Protein AF-A0A2E9H4L5-F1 (afdb_monomer_lite)

Sequence (128 aa):
MVQSLGRVGRQLAFKTVLYQLVVVALLTIMVALSTQWNNAWPVIAGGLAAIIPNALFGLIAFMHAGARANQKVVKSFFVGEGVKLMLTAVLISLLFLLTDFNPLWLMSGFVFAVISQWVAPILFLKST

Secondary structure (DSSP, 8-state):
--HHHHHHHHHHHHHHHHHHHHHHHHHHHHHHHHS-GGGHHHHHHHHHHHHHHHHHHHHHHHTTTTSS-HHHHHHHHHHHHHHHHHHHHHHHHHHHHH----HHHHHHHHHHHHHHHHHHHHHHHTT-

Foldseek 3Di:
DLVVQLVVLLVLLVLLLVQLVVQLVVVLVVCVVVHPNLLSVLLNLLSCLLSVLSSQLSVQLSPCSRDPDPVVNVVSNVVSVVSSVVSSVVSVVCCVVVDPHDPVSNVVSNVSSVVSSVVSCVVPVVVD

Radius of gyration: 16.31 Å; chains: 1; bounding box: 39×25×43 Å

pLDDT: mean 81.65, std 12.9, range [44.12, 94.25]

Structure (mmCIF, N/CA/C/O backbone):
data_AF-A0A2E9H4L5-F1
#
_entry.id   AF-A0A2E9H4L5-F1
#
loop_
_atom_site.group_PDB
_atom_site.id
_atom_site.type_symbol
_atom_site.label_atom_id
_atom_site.label_alt_id
_atom_site.label_comp_id
_atom_site.label_asym_id
_atom_site.label_entity_id
_atom_site.label_seq_id
_atom_site.pdbx_PDB_ins_code
_atom_site.Cartn_x
_atom_site.Cartn_y
_atom_site.Cartn_z
_atom_site.occupancy
_atom_site.B_iso_or_equiv
_atom_site.auth_seq_id
_atom_site.auth_comp_id
_atom_site.auth_asym_id
_atom_site.auth_atom_id
_atom_site.pdbx_PDB_model_num
ATOM 1 N N . MET A 1 1 ? -16.548 13.685 24.171 1.00 44.12 1 MET A N 1
ATOM 2 C CA . MET A 1 1 ? -15.287 12.920 24.007 1.00 44.12 1 MET A CA 1
ATOM 3 C C . MET A 1 1 ? -15.364 11.709 23.060 1.00 44.12 1 MET A C 1
ATOM 5 O O . MET A 1 1 ? -14.355 11.050 22.893 1.00 44.12 1 MET A O 1
ATOM 9 N N . VAL A 1 2 ? -16.489 11.416 22.386 1.00 47.69 2 VAL A N 1
ATOM 10 C CA . VAL A 1 2 ? -16.613 10.207 21.528 1.00 47.69 2 VAL A CA 1
ATOM 11 C C . VAL A 1 2 ? -16.361 10.485 20.031 1.00 47.69 2 VAL A C 1
ATOM 13 O O . VAL A 1 2 ? -15.966 9.595 19.288 1.00 47.69 2 VAL A O 1
ATOM 16 N N . GLN A 1 3 ? -16.497 11.740 19.582 1.00 47.56 3 GLN A N 1
ATOM 17 C CA . GLN A 1 3 ? -16.177 12.140 18.201 1.00 47.56 3 GLN A CA 1
ATOM 18 C C . GLN A 1 3 ? -14.667 12.180 17.890 1.00 47.56 3 GLN A C 1
ATOM 20 O O . GLN A 1 3 ? -14.289 12.173 16.720 1.00 47.56 3 GLN A O 1
ATOM 25 N N . SER A 1 4 ? -13.794 12.217 18.904 1.00 52.03 4 SER A N 1
ATOM 26 C CA . SER A 1 4 ? -12.342 12.334 18.709 1.00 52.03 4 SER A CA 1
ATOM 27 C C . SER A 1 4 ? -11.704 11.035 18.208 1.00 52.03 4 SER A C 1
ATOM 29 O O . SER A 1 4 ?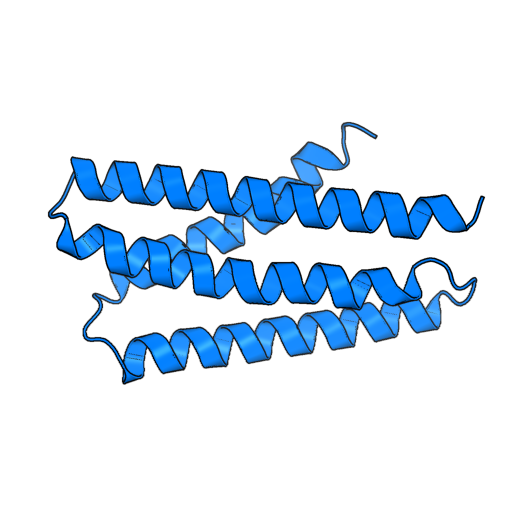 -10.855 11.087 17.324 1.00 52.03 4 SER A O 1
ATOM 31 N N . LEU A 1 5 ? -12.154 9.870 18.686 1.00 57.97 5 LEU A N 1
ATOM 32 C CA . LEU A 1 5 ? -11.534 8.571 18.381 1.00 57.97 5 LEU A CA 1
ATOM 33 C C . LEU A 1 5 ? -11.635 8.193 16.895 1.00 57.97 5 LEU A C 1
ATOM 35 O O . LEU A 1 5 ? -10.636 7.837 16.273 1.00 57.97 5 LEU A O 1
ATOM 39 N N . GLY A 1 6 ? -12.811 8.364 16.282 1.00 63.28 6 GLY A N 1
ATOM 40 C CA . GLY A 1 6 ? -12.990 8.115 14.846 1.00 63.28 6 GLY A CA 1
ATOM 41 C C . GLY A 1 6 ? -12.278 9.128 13.939 1.00 63.28 6 GLY A C 1
ATOM 42 O O . GLY A 1 6 ? -12.070 8.854 12.756 1.00 63.28 6 GLY A O 1
ATOM 43 N N . ARG A 1 7 ? -11.912 10.306 14.462 1.00 65.62 7 ARG A N 1
ATOM 44 C CA . ARG A 1 7 ? -11.168 11.343 13.726 1.00 65.62 7 ARG A CA 1
ATOM 45 C C . ARG A 1 7 ? -9.661 11.082 13.792 1.00 65.62 7 ARG A C 1
ATOM 47 O O . ARG A 1 7 ? -9.003 11.135 12.758 1.00 65.62 7 ARG A O 1
ATOM 54 N N . VAL A 1 8 ? -9.153 10.707 14.969 1.00 68.81 8 VAL A N 1
ATOM 55 C CA . VAL A 1 8 ? -7.755 10.297 15.187 1.00 68.81 8 VAL A CA 1
ATOM 56 C C . VAL A 1 8 ? -7.431 9.022 14.405 1.00 68.81 8 VAL A C 1
ATOM 58 O O . VAL A 1 8 ? -6.440 8.989 13.683 1.00 68.81 8 VAL A O 1
ATOM 61 N N . GLY A 1 9 ? -8.308 8.013 14.443 1.00 71.00 9 GLY A N 1
ATOM 62 C CA . GLY A 1 9 ? -8.133 6.780 13.668 1.00 71.00 9 GLY A CA 1
ATOM 63 C C . GLY A 1 9 ? -8.069 7.015 12.155 1.00 71.00 9 GLY A C 1
ATOM 64 O O . GLY A 1 9 ? -7.165 6.524 11.482 1.00 71.00 9 GLY A O 1
ATOM 65 N N . ARG A 1 10 ? -8.958 7.863 11.617 1.00 72.75 10 ARG A N 1
ATOM 66 C CA . ARG A 1 10 ? -8.921 8.261 10.197 1.00 72.75 10 ARG A CA 1
ATOM 67 C C . ARG A 1 10 ? -7.652 9.027 9.826 1.00 72.75 10 ARG A C 1
ATOM 69 O O . ARG A 1 10 ? -7.097 8.787 8.758 1.00 72.75 10 ARG A O 1
ATOM 76 N N . GLN A 1 11 ? -7.175 9.918 10.695 1.00 77.19 11 GLN A N 1
ATOM 77 C CA . GLN A 1 11 ? -5.910 10.620 10.473 1.00 77.19 11 GLN A CA 1
ATOM 78 C C . GLN A 1 11 ? -4.712 9.664 10.483 1.00 77.19 11 GLN A C 1
ATOM 80 O O . GLN A 1 11 ? -3.828 9.805 9.643 1.00 77.19 11 GLN A O 1
ATOM 85 N N . LEU A 1 12 ? -4.689 8.673 11.377 1.00 78.25 12 LEU A N 1
ATOM 86 C CA . LEU A 1 12 ? -3.643 7.646 11.413 1.00 78.25 12 LEU A CA 1
ATOM 87 C C . LEU A 1 12 ? -3.663 6.761 10.160 1.00 78.25 12 LEU A C 1
ATOM 89 O O . LEU A 1 12 ? -2.608 6.514 9.573 1.00 78.25 12 LEU A O 1
ATOM 93 N N . ALA A 1 13 ? -4.848 6.342 9.703 1.00 80.75 13 ALA A N 1
ATOM 94 C CA . ALA A 1 13 ? -4.997 5.604 8.449 1.00 80.75 13 ALA A CA 1
ATOM 95 C C . ALA A 1 13 ? -4.475 6.415 7.256 1.00 80.75 13 ALA A C 1
ATOM 97 O O . ALA A 1 13 ? -3.693 5.909 6.455 1.00 80.75 13 ALA A O 1
ATOM 98 N N . PHE A 1 14 ? -4.841 7.698 7.177 1.00 81.81 14 PHE A N 1
ATOM 99 C CA . PHE A 1 14 ? -4.382 8.585 6.111 1.00 81.81 14 PHE A CA 1
ATOM 100 C C . PHE A 1 14 ? -2.864 8.805 6.146 1.00 81.81 14 PHE A C 1
ATOM 102 O O . PHE A 1 14 ? -2.210 8.699 5.113 1.00 81.81 14 PHE A O 1
ATOM 109 N N . LYS A 1 15 ? -2.279 9.040 7.330 1.00 83.56 15 LYS A N 1
ATOM 110 C CA . LYS A 1 15 ? -0.819 9.146 7.502 1.00 83.56 15 LYS A CA 1
ATOM 111 C C . LYS A 1 15 ? -0.099 7.871 7.066 1.00 83.56 15 LYS A C 1
ATOM 113 O O . LYS A 1 15 ? 0.944 7.953 6.429 1.00 83.56 15 LYS A O 1
ATOM 118 N N . THR A 1 16 ? -0.671 6.709 7.377 1.00 85.75 16 THR A N 1
ATOM 119 C CA . THR A 1 16 ? -0.123 5.409 6.970 1.00 85.75 16 THR A CA 1
ATOM 120 C C . THR A 1 16 ? -0.140 5.257 5.451 1.00 85.75 16 THR A C 1
ATOM 122 O O . THR A 1 16 ? 0.889 4.944 4.864 1.00 85.75 16 THR A O 1
ATOM 125 N N . VAL A 1 17 ? -1.271 5.550 4.802 1.00 87.31 17 VAL A N 1
ATOM 126 C CA . VAL A 1 17 ? -1.401 5.511 3.334 1.00 87.31 17 VAL A CA 1
ATOM 127 C C . VAL A 1 17 ? -0.440 6.494 2.660 1.00 87.31 17 VAL A C 1
ATOM 129 O O . VAL A 1 17 ? 0.227 6.138 1.692 1.00 87.31 17 VAL A O 1
ATOM 132 N N . LEU A 1 18 ? -0.316 7.712 3.193 1.00 87.50 18 LEU A N 1
ATOM 133 C CA . LEU A 1 18 ? 0.619 8.709 2.676 1.00 87.50 18 LEU A CA 1
ATOM 134 C C . LEU A 1 18 ? 2.074 8.236 2.802 1.00 87.50 18 LEU A C 1
ATOM 136 O O . LEU A 1 18 ? 2.855 8.397 1.869 1.00 87.50 18 LEU A O 1
ATOM 140 N N . TYR A 1 19 ? 2.429 7.611 3.925 1.00 87.75 19 TYR A N 1
ATOM 141 C CA . TYR A 1 19 ? 3.758 7.039 4.122 1.00 87.75 19 TYR A CA 1
ATOM 142 C C . TYR A 1 19 ? 4.044 5.899 3.134 1.00 87.75 19 TYR A C 1
ATOM 144 O O . TYR A 1 19 ? 5.110 5.880 2.523 1.00 87.75 19 TYR A O 1
ATOM 152 N N . GLN A 1 20 ? 3.077 5.005 2.903 1.00 88.69 20 GLN A N 1
ATOM 153 C CA . GLN A 1 20 ? 3.199 3.954 1.887 1.00 88.69 20 GLN A CA 1
ATOM 154 C C . GLN A 1 20 ? 3.417 4.541 0.487 1.00 88.69 20 GLN A C 1
ATOM 156 O O . GLN A 1 20 ? 4.294 4.074 -0.235 1.00 88.69 20 GLN A O 1
ATOM 161 N N . LEU A 1 21 ? 2.668 5.588 0.118 1.00 89.56 21 LEU A N 1
ATOM 162 C CA . LEU A 1 21 ? 2.836 6.277 -1.165 1.00 89.56 21 LEU A CA 1
ATOM 163 C C . LEU A 1 21 ? 4.246 6.849 -1.325 1.00 89.56 21 LEU A C 1
ATOM 165 O O . LEU A 1 21 ? 4.852 6.675 -2.379 1.00 89.56 21 LEU A O 1
ATOM 169 N N . VAL A 1 22 ? 4.791 7.484 -0.283 1.00 91.31 22 VAL A N 1
ATOM 170 C CA . VAL A 1 22 ? 6.160 8.020 -0.307 1.00 91.31 22 VAL A CA 1
ATOM 171 C C . VAL A 1 22 ? 7.184 6.898 -0.469 1.00 91.31 22 VAL A C 1
ATOM 173 O O . VAL A 1 22 ? 8.073 7.008 -1.309 1.00 91.31 22 VAL A O 1
ATOM 176 N N . VAL A 1 23 ? 7.052 5.799 0.279 1.00 90.62 23 VAL A N 1
ATOM 177 C CA . VAL A 1 23 ? 7.974 4.655 0.178 1.00 90.62 23 VAL A CA 1
ATOM 178 C C . VAL A 1 23 ? 7.932 4.034 -1.219 1.00 90.62 23 VAL A C 1
ATOM 180 O O . VAL A 1 23 ? 8.985 3.807 -1.811 1.00 90.62 23 VAL A O 1
ATOM 183 N N . VAL A 1 24 ? 6.741 3.810 -1.779 1.00 91.62 24 VAL A N 1
ATOM 184 C CA . VAL A 1 24 ? 6.588 3.262 -3.137 1.00 91.62 24 VAL A CA 1
ATOM 185 C C . VAL A 1 24 ? 7.140 4.227 -4.185 1.00 91.62 24 VAL A C 1
ATOM 187 O O . VAL A 1 24 ? 7.822 3.784 -5.108 1.00 91.62 24 VAL A O 1
ATOM 190 N N . ALA A 1 25 ? 6.912 5.536 -4.044 1.00 90.94 25 ALA A N 1
ATOM 191 C CA . ALA A 1 25 ? 7.459 6.537 -4.957 1.00 90.94 25 ALA A CA 1
ATOM 192 C C . ALA A 1 25 ? 8.995 6.557 -4.928 1.00 90.94 25 ALA A C 1
ATOM 194 O O . ALA A 1 25 ? 9.627 6.536 -5.982 1.00 90.94 25 ALA A O 1
ATOM 195 N N . LEU A 1 26 ? 9.602 6.523 -3.737 1.00 91.81 26 LEU A N 1
ATOM 196 C CA . LEU A 1 26 ? 11.057 6.448 -3.584 1.00 91.81 26 LEU A CA 1
ATOM 197 C C . LEU A 1 26 ? 11.625 5.158 -4.185 1.00 91.81 26 LEU A C 1
ATOM 199 O O . LEU A 1 26 ? 12.616 5.217 -4.914 1.00 91.81 26 LEU A O 1
ATOM 203 N N . LEU A 1 27 ? 10.976 4.012 -3.943 1.00 90.94 27 LEU A N 1
ATOM 204 C CA . LEU A 1 27 ? 11.378 2.736 -4.539 1.00 90.94 27 LEU A CA 1
ATOM 205 C C . LEU A 1 27 ? 11.305 2.797 -6.068 1.00 90.94 27 LEU A C 1
ATOM 207 O O . LEU A 1 27 ? 12.232 2.382 -6.754 1.00 90.94 27 LEU A O 1
ATOM 211 N N . THR A 1 28 ? 10.221 3.362 -6.598 1.00 90.00 28 THR A N 1
ATOM 212 C CA . THR A 1 28 ? 10.002 3.528 -8.038 1.00 90.00 28 THR A CA 1
ATOM 213 C C . THR A 1 28 ? 11.099 4.382 -8.663 1.00 90.00 28 THR A C 1
ATOM 215 O O . THR A 1 28 ? 11.672 3.985 -9.672 1.00 90.00 28 THR A O 1
ATOM 218 N N . ILE A 1 29 ? 11.433 5.524 -8.051 1.00 90.88 29 ILE A N 1
ATOM 219 C CA . ILE A 1 29 ? 12.512 6.404 -8.520 1.00 90.88 29 ILE A CA 1
ATOM 220 C C . ILE A 1 29 ? 13.850 5.660 -8.483 1.00 90.88 29 ILE A C 1
ATOM 222 O O . ILE A 1 29 ? 14.591 5.682 -9.460 1.00 90.88 29 ILE A O 1
ATOM 226 N N . MET A 1 30 ? 14.147 4.948 -7.395 1.00 89.56 30 MET A N 1
ATOM 227 C CA . MET A 1 30 ? 15.389 4.186 -7.264 1.00 89.56 30 MET A CA 1
ATOM 228 C C . MET A 1 30 ? 15.513 3.101 -8.344 1.00 89.56 30 MET A C 1
ATOM 230 O O . MET A 1 30 ? 16.576 2.948 -8.946 1.00 89.56 30 MET A O 1
ATOM 234 N N . VAL A 1 31 ? 14.428 2.383 -8.640 1.00 88.69 31 VAL A N 1
ATOM 235 C CA . VAL A 1 31 ? 14.387 1.361 -9.698 1.00 88.69 31 VAL A CA 1
ATOM 236 C C . VAL A 1 31 ? 14.478 1.994 -11.088 1.00 88.69 31 VAL A C 1
ATOM 238 O O . VAL A 1 31 ? 15.191 1.469 -11.940 1.00 88.69 31 VAL A O 1
ATOM 241 N N . ALA A 1 32 ? 13.828 3.137 -11.311 1.00 88.62 32 ALA A N 1
ATOM 242 C CA . ALA A 1 32 ? 13.892 3.867 -12.577 1.00 88.62 32 ALA A CA 1
ATOM 243 C C . ALA A 1 32 ? 15.295 4.427 -12.872 1.00 88.62 32 ALA A C 1
ATOM 245 O O . ALA A 1 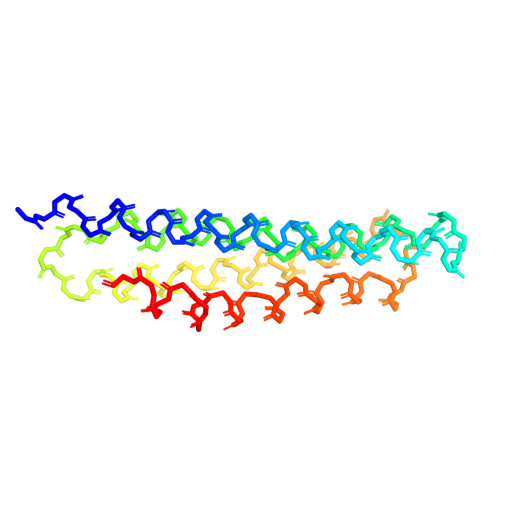32 ? 15.677 4.521 -14.033 1.00 88.62 32 ALA A O 1
ATOM 246 N N . LEU A 1 33 ? 16.058 4.795 -11.834 1.00 88.12 33 LEU A N 1
ATOM 247 C CA . LEU A 1 33 ? 17.431 5.300 -11.966 1.00 88.12 33 LEU A CA 1
ATOM 248 C C . LEU A 1 33 ? 18.480 4.184 -12.077 1.00 88.12 33 LEU A C 1
ATOM 250 O O . LEU A 1 33 ? 19.514 4.386 -12.705 1.00 88.12 33 LEU A O 1
ATOM 254 N N . SER A 1 34 ? 18.247 3.030 -11.446 1.00 83.75 34 SER A N 1
ATOM 255 C CA . SER A 1 34 ? 19.198 1.905 -11.437 1.00 83.75 34 SER A CA 1
ATOM 256 C C . SER A 1 34 ? 18.968 0.891 -12.557 1.00 83.75 34 SER A C 1
ATOM 258 O O . SER A 1 34 ? 19.872 0.125 -12.888 1.00 83.75 34 SER A O 1
ATOM 260 N N . THR A 1 35 ? 17.770 0.865 -13.142 1.00 82.31 35 THR A N 1
ATOM 261 C CA . THR A 1 35 ? 17.376 -0.099 -14.174 1.00 82.31 35 THR A CA 1
ATOM 262 C C . THR A 1 35 ? 16.640 0.589 -15.327 1.00 82.31 35 THR A C 1
ATOM 26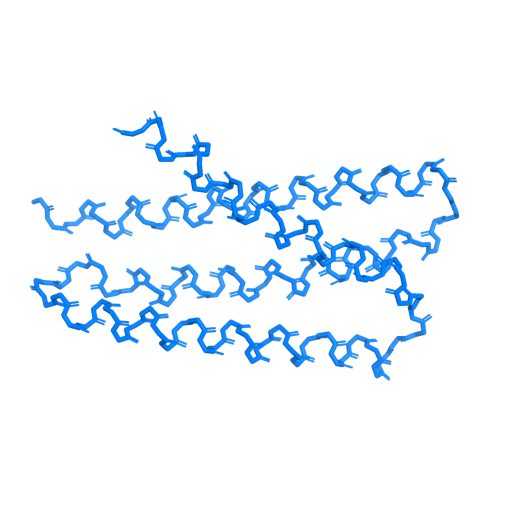4 O O . THR A 1 35 ? 16.600 1.811 -15.418 1.00 82.31 35 THR A O 1
ATOM 267 N N . GLN A 1 36 ? 16.062 -0.187 -16.248 1.00 80.31 36 GLN A N 1
ATOM 268 C CA . GLN A 1 36 ? 15.250 0.365 -17.328 1.00 80.31 36 GLN A CA 1
ATOM 269 C C . GLN A 1 36 ? 13.891 0.862 -16.822 1.00 80.31 36 GLN A C 1
ATOM 271 O O . GLN A 1 36 ? 13.265 0.235 -15.967 1.00 80.31 36 GLN A O 1
ATOM 276 N N . TRP A 1 37 ? 13.383 1.930 -17.441 1.00 77.06 37 TRP A N 1
ATOM 277 C CA . TRP A 1 37 ? 12.072 2.524 -17.144 1.00 77.06 37 TRP A CA 1
ATOM 278 C C . TRP A 1 37 ? 10.906 1.522 -17.147 1.00 77.06 37 TRP A C 1
ATOM 280 O O . TRP A 1 37 ? 9.959 1.681 -16.378 1.00 77.06 37 TRP A O 1
ATOM 290 N N . ASN A 1 38 ? 10.991 0.451 -17.942 1.00 83.88 38 ASN A N 1
ATOM 291 C CA . ASN A 1 38 ? 9.976 -0.606 -17.967 1.00 83.88 38 ASN A CA 1
ATOM 292 C C . ASN A 1 38 ? 9.804 -1.337 -16.627 1.00 83.88 38 ASN A C 1
ATOM 294 O O . ASN A 1 38 ? 8.727 -1.862 -16.363 1.00 83.88 38 ASN A O 1
ATOM 298 N N . ASN A 1 39 ? 10.819 -1.344 -15.761 1.00 85.19 39 ASN A N 1
ATOM 299 C CA . ASN A 1 39 ? 10.751 -2.007 -14.457 1.00 85.19 39 ASN A CA 1
ATOM 300 C C . ASN A 1 39 ? 10.089 -1.141 -13.375 1.00 85.19 39 ASN A C 1
ATOM 302 O O . ASN A 1 39 ? 9.678 -1.667 -12.343 1.00 85.19 39 ASN A O 1
ATOM 306 N N . ALA A 1 40 ? 9.945 0.167 -13.605 1.00 88.38 40 ALA A N 1
ATOM 307 C CA . ALA A 1 40 ? 9.294 1.071 -12.661 1.00 88.38 40 ALA A CA 1
ATOM 308 C C . ALA A 1 40 ? 7.770 0.855 -12.612 1.00 88.38 40 ALA A C 1
ATOM 310 O O . ALA A 1 40 ? 7.166 0.929 -11.543 1.00 88.38 40 ALA A O 1
ATOM 311 N N 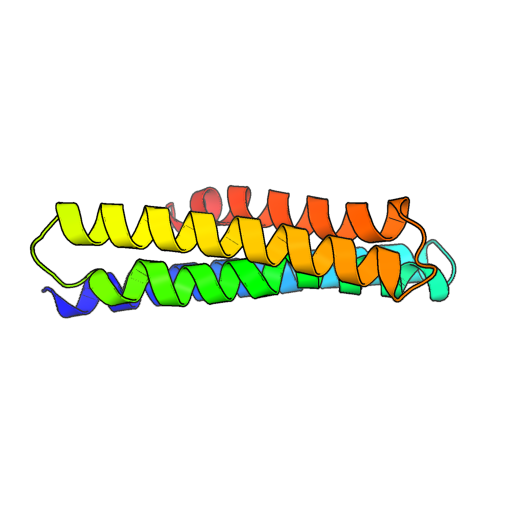. TRP A 1 41 ? 7.141 0.526 -13.745 1.00 91.00 41 TRP A N 1
ATOM 312 C CA . TRP A 1 41 ? 5.693 0.303 -13.823 1.00 91.00 41 TRP A CA 1
ATOM 313 C C . TRP A 1 41 ? 5.188 -0.865 -12.960 1.00 91.00 41 TRP A C 1
ATOM 315 O O . TRP A 1 41 ? 4.251 -0.650 -12.185 1.00 91.00 41 TRP A O 1
ATOM 325 N N . PRO A 1 42 ? 5.812 -2.061 -13.000 1.00 91.69 42 PRO A N 1
ATOM 326 C CA . PRO A 1 42 ? 5.481 -3.149 -12.086 1.00 91.69 42 PRO A CA 1
ATOM 327 C C . PRO A 1 42 ? 5.567 -2.745 -10.610 1.00 91.69 42 PRO A C 1
ATOM 329 O O . PRO A 1 42 ? 4.680 -3.091 -9.834 1.00 91.69 42 PRO A O 1
ATOM 332 N N . VAL A 1 43 ? 6.596 -1.977 -10.227 1.00 92.19 43 VAL A N 1
ATOM 333 C CA . VAL A 1 43 ? 6.793 -1.514 -8.843 1.00 92.19 43 VAL A CA 1
ATOM 334 C C . VAL A 1 43 ? 5.621 -0.653 -8.380 1.00 92.19 43 VAL A C 1
ATOM 336 O O . VAL A 1 43 ? 5.072 -0.883 -7.300 1.00 92.19 43 VAL A O 1
ATOM 339 N N . ILE A 1 44 ? 5.204 0.311 -9.205 1.00 93.00 44 ILE A N 1
ATOM 340 C CA . ILE A 1 44 ? 4.043 1.158 -8.908 1.00 93.00 44 ILE A CA 1
ATOM 341 C C . ILE A 1 44 ? 2.789 0.290 -8.773 1.00 93.00 44 ILE A C 1
ATOM 343 O O . ILE A 1 44 ? 2.047 0.431 -7.801 1.00 93.00 44 ILE A O 1
ATOM 347 N N . ALA A 1 45 ? 2.564 -0.627 -9.717 1.00 93.19 45 ALA A N 1
ATOM 348 C CA . ALA A 1 45 ? 1.390 -1.492 -9.727 1.00 93.19 45 ALA A CA 1
ATOM 349 C C . ALA A 1 45 ? 1.308 -2.373 -8.468 1.00 93.19 45 ALA A C 1
ATOM 351 O O . ALA A 1 45 ? 0.263 -2.432 -7.818 1.00 93.19 45 ALA A O 1
ATOM 352 N N . GLY A 1 46 ? 2.423 -2.989 -8.068 1.00 91.81 46 GLY A N 1
ATOM 353 C CA . GLY A 1 46 ? 2.511 -3.777 -6.841 1.00 91.81 46 GLY A CA 1
ATOM 354 C C . GLY A 1 46 ? 2.302 -2.942 -5.577 1.00 91.81 46 GLY A C 1
ATOM 355 O O . GLY A 1 46 ? 1.579 -3.358 -4.671 1.00 91.81 46 GLY A O 1
ATOM 356 N N . GLY A 1 47 ? 2.867 -1.733 -5.528 1.00 92.06 47 GLY A N 1
ATOM 357 C CA . GLY A 1 47 ? 2.642 -0.802 -4.423 1.00 92.06 47 GLY A CA 1
ATOM 358 C C . GLY A 1 47 ? 1.174 -0.382 -4.301 1.00 92.06 47 GLY A C 1
ATOM 359 O O . GLY A 1 47 ? 0.603 -0.414 -3.210 1.00 92.06 47 GLY A O 1
ATOM 360 N N . LEU A 1 48 ? 0.518 -0.066 -5.421 1.00 92.50 48 LEU A N 1
ATOM 361 C CA . LEU A 1 48 ? -0.909 0.269 -5.457 1.00 92.50 48 LEU A CA 1
ATOM 362 C C . LEU A 1 48 ? -1.798 -0.907 -5.034 1.00 92.50 48 LEU A C 1
ATOM 364 O O . LEU A 1 48 ? -2.787 -0.688 -4.331 1.00 92.50 48 LEU A O 1
ATOM 368 N N . ALA A 1 49 ? -1.420 -2.142 -5.377 1.00 93.06 49 ALA A N 1
ATOM 369 C CA . ALA A 1 49 ? -2.128 -3.345 -4.944 1.00 93.06 49 ALA A CA 1
ATOM 370 C C . ALA A 1 49 ? -2.122 -3.537 -3.414 1.00 93.06 49 ALA A C 1
ATOM 372 O O . ALA A 1 49 ? -3.024 -4.181 -2.887 1.00 93.06 49 ALA A O 1
ATOM 373 N N . ALA A 1 50 ? -1.163 -2.949 -2.687 1.00 91.44 50 ALA A N 1
ATOM 374 C CA . ALA A 1 50 ? -1.178 -2.886 -1.222 1.00 91.44 50 ALA A CA 1
ATOM 375 C C . ALA A 1 50 ? -1.886 -1.629 -0.683 1.00 91.44 50 ALA A C 1
ATOM 377 O O . ALA A 1 50 ? -2.616 -1.698 0.308 1.00 91.44 50 ALA A O 1
ATOM 378 N N . ILE A 1 51 ? -1.682 -0.475 -1.326 1.00 89.81 51 ILE A N 1
ATOM 379 C CA . ILE A 1 51 ? -2.186 0.823 -0.854 1.00 89.81 51 ILE A CA 1
ATOM 380 C C . ILE A 1 51 ? -3.711 0.919 -0.974 1.00 89.81 51 ILE A C 1
ATOM 382 O O . ILE A 1 51 ? -4.364 1.373 -0.032 1.00 89.81 51 ILE A O 1
ATOM 386 N N . ILE A 1 52 ? -4.294 0.481 -2.098 1.00 88.81 52 ILE A N 1
ATOM 387 C CA . ILE A 1 52 ? -5.740 0.598 -2.354 1.00 88.81 52 ILE A CA 1
ATOM 388 C C . ILE A 1 52 ? -6.553 -0.190 -1.310 1.00 88.81 52 ILE A C 1
ATOM 390 O O . ILE A 1 52 ? -7.419 0.411 -0.662 1.00 88.81 52 ILE A O 1
ATOM 394 N N . PRO A 1 53 ? -6.270 -1.486 -1.055 1.00 87.50 53 PRO A N 1
ATOM 395 C CA . PRO A 1 53 ? -6.963 -2.230 -0.007 1.00 87.50 53 PRO A CA 1
ATOM 396 C C . PRO A 1 53 ? -6.746 -1.644 1.382 1.00 87.50 53 PRO A C 1
ATOM 398 O O . PRO A 1 53 ? -7.678 -1.611 2.185 1.00 87.50 53 PRO A O 1
ATOM 401 N N . ASN A 1 54 ? -5.540 -1.149 1.677 1.00 87.69 54 ASN A N 1
ATOM 402 C CA . ASN A 1 54 ? -5.232 -0.580 2.984 1.00 87.69 54 ASN A CA 1
ATOM 403 C C . ASN A 1 54 ? -5.978 0.744 3.244 1.00 87.69 54 ASN A C 1
ATOM 405 O O . ASN A 1 54 ? -6.464 0.988 4.350 1.00 87.69 54 ASN A O 1
ATOM 409 N N . ALA A 1 55 ? -6.142 1.580 2.217 1.00 84.94 55 ALA A N 1
ATOM 410 C CA . ALA A 1 55 ? -6.966 2.781 2.303 1.00 84.94 55 ALA A CA 1
ATOM 411 C C . ALA A 1 55 ? -8.443 2.429 2.551 1.00 84.94 55 ALA A C 1
ATOM 413 O O . ALA A 1 55 ? -9.086 3.024 3.422 1.00 84.94 55 ALA A O 1
ATOM 414 N N . LEU A 1 56 ? -8.962 1.419 1.843 1.00 84.19 56 LEU A N 1
ATOM 415 C CA . LEU A 1 56 ? -10.334 0.938 2.015 1.00 84.19 56 LEU A CA 1
ATOM 416 C C . LEU A 1 56 ? -10.560 0.351 3.418 1.00 84.19 56 LEU A C 1
ATOM 418 O O . LEU A 1 56 ? -11.568 0.643 4.064 1.00 84.19 56 LEU A O 1
ATOM 422 N N . PHE A 1 57 ? -9.586 -0.408 3.924 1.00 86.00 57 PHE A N 1
ATOM 423 C CA . PHE A 1 57 ? -9.563 -0.911 5.294 1.00 86.00 57 PHE A CA 1
ATOM 424 C C . PHE A 1 57 ? -9.673 0.219 6.316 1.00 86.00 57 PHE A C 1
ATOM 426 O O . PHE A 1 57 ? -10.518 0.151 7.207 1.00 86.00 57 PHE A O 1
ATOM 433 N N . GLY A 1 58 ? -8.869 1.278 6.173 1.00 78.75 58 GLY A N 1
ATOM 434 C CA . GLY A 1 58 ? -8.916 2.436 7.065 1.00 78.75 58 GLY A CA 1
ATOM 435 C C . GLY A 1 58 ? -10.300 3.086 7.105 1.00 78.75 58 GLY A C 1
ATOM 436 O O . GLY A 1 58 ? -10.784 3.458 8.174 1.00 78.75 58 GLY A O 1
ATOM 437 N N . LEU A 1 59 ? -10.991 3.163 5.966 1.00 76.19 59 LEU A N 1
ATOM 438 C CA . LEU A 1 59 ? -12.368 3.650 5.935 1.00 76.19 59 LEU A CA 1
ATOM 439 C C . LEU A 1 59 ? -13.292 2.723 6.734 1.00 76.19 59 LEU A C 1
ATOM 441 O O . LEU A 1 59 ? -13.952 3.193 7.659 1.00 76.19 59 LEU A O 1
ATOM 445 N N . ILE A 1 60 ? -13.286 1.417 6.443 1.00 76.38 60 ILE A N 1
ATOM 446 C CA . ILE A 1 60 ? -14.195 0.420 7.037 1.00 76.38 60 ILE A CA 1
ATOM 447 C C . ILE A 1 60 ? -13.944 0.218 8.540 1.00 76.38 60 ILE A C 1
ATOM 449 O O . ILE A 1 60 ? -14.892 0.167 9.328 1.00 76.38 60 ILE A O 1
ATOM 453 N N . ALA A 1 61 ? -12.683 0.136 8.965 1.00 74.44 61 ALA A N 1
ATOM 454 C CA . ALA A 1 61 ? -12.301 -0.104 10.354 1.00 74.44 61 ALA A CA 1
ATOM 455 C C . ALA A 1 61 ? -12.713 1.057 11.275 1.00 74.44 61 ALA A C 1
ATOM 457 O O . ALA A 1 61 ? -13.159 0.828 12.401 1.00 74.44 61 ALA A O 1
ATOM 458 N N . PHE A 1 62 ? -12.633 2.303 10.791 1.00 69.19 62 PHE A N 1
ATOM 459 C CA . PHE A 1 62 ? -12.937 3.489 11.595 1.00 69.19 62 PHE A CA 1
ATOM 460 C C . PHE A 1 62 ? -14.379 4.002 11.464 1.00 69.19 62 PHE A C 1
ATOM 462 O O . PHE A 1 62 ? -14.755 4.897 12.226 1.00 69.19 62 PHE A O 1
ATOM 469 N N . MET A 1 63 ? -15.222 3.417 10.598 1.00 68.38 63 MET A N 1
ATOM 470 C CA . MET A 1 63 ? -16.652 3.772 10.519 1.00 68.38 63 MET A CA 1
ATOM 471 C C . MET A 1 63 ? -17.386 3.574 11.855 1.00 68.38 63 MET A C 1
ATOM 473 O O . MET A 1 63 ? -18.261 4.364 12.200 1.00 68.38 63 MET A O 1
ATOM 477 N N . HIS A 1 64 ? -17.003 2.558 12.638 1.00 64.56 64 HIS A N 1
ATOM 478 C CA . HIS A 1 64 ? -17.674 2.195 13.894 1.00 64.56 64 HIS A CA 1
ATOM 479 C C . HIS A 1 64 ? -16.911 2.609 15.165 1.00 64.56 64 HIS A C 1
ATOM 481 O O . HIS A 1 64 ? -17.371 2.322 16.271 1.00 64.56 64 HIS A O 1
ATOM 487 N N . ALA A 1 65 ? -15.788 3.328 15.040 1.00 58.81 65 ALA A N 1
ATOM 488 C CA . ALA A 1 65 ? -14.883 3.673 16.148 1.00 58.81 65 ALA A CA 1
ATOM 489 C C . ALA A 1 65 ? -15.458 4.662 17.194 1.00 58.81 65 ALA A C 1
ATOM 491 O O . ALA A 1 65 ? -14.773 5.021 18.147 1.00 58.81 65 ALA A O 1
ATOM 492 N N . GLY A 1 66 ? -16.706 5.113 17.027 1.00 55.16 66 GLY A N 1
ATOM 493 C CA . GLY A 1 66 ? -17.431 5.966 17.979 1.00 55.16 66 GLY A CA 1
ATOM 494 C C . GLY A 1 66 ? -18.549 5.258 18.755 1.00 55.16 66 GLY A C 1
ATOM 495 O O . GLY A 1 66 ? -19.168 5.865 19.625 1.00 55.16 66 GLY A O 1
ATOM 496 N N . ALA A 1 67 ? -18.853 3.990 18.471 1.00 57.22 67 ALA A N 1
ATOM 497 C CA . ALA A 1 67 ? -19.848 3.265 19.254 1.00 57.22 67 ALA A CA 1
ATOM 498 C C . ALA A 1 67 ? -19.211 2.775 20.565 1.00 57.22 67 ALA A C 1
ATOM 500 O O . ALA A 1 67 ? -18.186 2.105 20.533 1.00 57.22 67 ALA A O 1
ATOM 501 N N . ARG A 1 68 ? -19.862 2.999 21.718 1.00 53.97 68 ARG A N 1
ATOM 502 C CA . ARG A 1 68 ? -19.492 2.410 23.032 1.00 53.97 68 ARG A CA 1
ATOM 503 C C . ARG A 1 68 ? -19.412 0.866 23.038 1.00 53.97 68 ARG A C 1
ATOM 505 O O . ARG A 1 68 ? -19.104 0.266 24.061 1.00 53.97 68 ARG A O 1
ATOM 512 N N . ALA A 1 69 ? -19.710 0.211 21.918 1.00 56.50 69 ALA A N 1
ATOM 513 C CA . ALA A 1 69 ? -19.740 -1.232 21.769 1.00 56.50 69 ALA A CA 1
ATOM 514 C C . ALA A 1 69 ? -18.387 -1.751 21.263 1.00 56.50 69 ALA A C 1
ATOM 516 O O . ALA A 1 69 ? -18.174 -1.893 20.058 1.00 56.50 69 ALA A O 1
ATOM 517 N N . ASN A 1 70 ? -17.512 -2.097 22.207 1.00 62.44 70 ASN A N 1
ATOM 518 C CA . ASN A 1 70 ? -16.205 -2.727 21.980 1.00 62.44 70 ASN A CA 1
ATOM 519 C C . ASN A 1 70 ? -16.280 -3.906 20.976 1.00 62.44 70 ASN A C 1
ATOM 521 O O . ASN A 1 70 ? -15.423 -4.068 20.113 1.00 62.44 70 ASN A O 1
ATOM 525 N N . GLN A 1 71 ? -17.380 -4.671 20.997 1.00 68.81 71 GLN A N 1
ATOM 526 C CA . GLN A 1 71 ? -17.610 -5.791 20.075 1.00 68.81 71 GLN A CA 1
ATOM 527 C C . GLN A 1 71 ? -17.841 -5.377 18.610 1.00 68.81 71 GLN A C 1
ATOM 529 O O . GLN A 1 71 ? -17.415 -6.084 17.696 1.00 68.81 71 GLN A O 1
ATOM 534 N N . LYS A 1 72 ? -18.499 -4.237 18.351 1.00 68.69 72 LYS A N 1
ATOM 535 C CA . LYS A 1 72 ? -18.760 -3.775 16.974 1.00 68.69 72 LYS A CA 1
ATOM 536 C C . LYS A 1 72 ? -17.479 -3.292 16.295 1.00 68.69 72 LYS A C 1
ATOM 538 O O . LYS A 1 72 ? -17.320 -3.508 15.098 1.00 68.69 72 LYS A O 1
ATOM 543 N N . VAL A 1 73 ? -16.561 -2.701 17.060 1.00 70.56 73 VAL A N 1
ATOM 544 C CA . VAL A 1 73 ? -15.248 -2.261 16.564 1.00 70.56 73 VAL A CA 1
ATOM 545 C C . VAL A 1 73 ? -14.401 -3.463 16.148 1.00 70.56 73 VAL A C 1
ATOM 547 O O . VAL A 1 73 ? -13.913 -3.491 15.023 1.00 70.56 73 VAL A O 1
ATOM 550 N N . VAL A 1 74 ? -14.313 -4.498 16.992 1.00 75.44 74 VAL A N 1
ATOM 551 C CA . VAL A 1 74 ? -13.574 -5.735 16.671 1.00 75.44 74 VAL A CA 1
ATOM 552 C C . VAL A 1 74 ? -14.161 -6.435 15.442 1.00 75.44 74 VAL A C 1
ATOM 554 O O . VAL A 1 74 ? -13.417 -6.846 14.553 1.00 75.44 74 VAL A O 1
ATOM 557 N N . LYS A 1 75 ? -15.495 -6.514 15.333 1.00 80.44 75 LYS A N 1
ATOM 558 C CA . LYS A 1 75 ? -16.152 -7.102 14.157 1.00 80.44 75 LYS A CA 1
ATOM 559 C C . LYS A 1 75 ? -15.866 -6.305 12.878 1.00 80.44 75 LYS A C 1
ATOM 561 O O . LYS A 1 75 ? -15.549 -6.900 11.854 1.00 80.44 75 LYS A O 1
ATOM 566 N N . SER A 1 76 ? -15.946 -4.973 12.935 1.00 78.00 76 SER A N 1
ATOM 567 C CA . SER A 1 76 ? -15.642 -4.092 11.795 1.00 78.00 76 SER A CA 1
ATOM 568 C C . SER A 1 76 ? -14.174 -4.190 11.374 1.00 78.00 76 SER A C 1
ATOM 570 O O . SER A 1 76 ? -13.880 -4.142 10.184 1.00 78.00 76 SER A O 1
ATOM 572 N N . PHE A 1 77 ? -13.264 -4.368 12.335 1.00 81.19 77 PHE A N 1
ATOM 573 C CA . PHE A 1 77 ? -11.843 -4.584 12.081 1.00 81.19 77 PHE A CA 1
ATOM 574 C C . PHE A 1 77 ? -11.594 -5.911 11.357 1.00 81.19 77 PHE A C 1
ATOM 576 O O . PHE A 1 77 ? -10.926 -5.919 10.330 1.00 81.19 77 PHE A O 1
ATOM 583 N N . PHE A 1 78 ? -12.187 -7.014 11.828 1.00 83.25 78 PHE A N 1
ATOM 584 C CA . PHE A 1 78 ? -12.062 -8.326 11.180 1.00 83.25 78 PHE A CA 1
ATOM 585 C C . PHE A 1 78 ? -12.640 -8.343 9.763 1.00 83.25 78 PHE A C 1
ATOM 587 O O . PHE A 1 78 ? -12.009 -8.860 8.845 1.00 83.25 78 PHE A O 1
ATOM 594 N N . VAL A 1 79 ? -13.826 -7.756 9.574 1.00 83.88 79 VAL A N 1
ATOM 595 C CA . VAL A 1 79 ? -14.433 -7.624 8.241 1.00 83.88 79 VAL A CA 1
ATOM 596 C C . VAL A 1 79 ? -13.557 -6.753 7.345 1.00 83.88 79 VAL A C 1
ATOM 598 O O . VAL A 1 79 ? -13.310 -7.119 6.200 1.00 83.88 79 VAL A O 1
ATOM 601 N N . GLY A 1 80 ? -13.048 -5.635 7.867 1.00 84.31 80 GLY A N 1
ATOM 602 C CA . GLY A 1 80 ? -12.124 -4.775 7.140 1.00 84.31 80 GLY A CA 1
ATOM 603 C C . GLY A 1 80 ? -10.870 -5.528 6.702 1.00 84.31 80 GLY A C 1
ATOM 604 O O . GLY A 1 80 ? -10.477 -5.424 5.544 1.00 84.31 80 GLY A O 1
ATOM 605 N N . GLU A 1 81 ? -10.244 -6.280 7.606 1.00 85.44 81 GLU A N 1
ATOM 606 C CA . GLU A 1 81 ? -9.023 -7.036 7.315 1.00 85.44 81 GLU A CA 1
ATOM 607 C C . GLU A 1 81 ? -9.286 -8.129 6.274 1.00 85.44 81 GLU A C 1
ATOM 609 O O . GLU A 1 81 ? -8.520 -8.273 5.324 1.00 85.44 81 GLU A O 1
ATOM 614 N N . GLY A 1 82 ? -10.410 -8.843 6.388 1.00 87.56 82 GLY A N 1
ATOM 615 C CA . GLY A 1 82 ? -10.825 -9.836 5.397 1.00 87.56 82 GLY A CA 1
ATOM 616 C C . GLY A 1 82 ? -11.031 -9.226 4.008 1.00 87.56 82 GLY A C 1
ATOM 617 O O . GLY A 1 82 ? -10.502 -9.744 3.025 1.00 87.56 82 GLY A O 1
ATOM 618 N N . VAL A 1 83 ? -11.730 -8.087 3.926 1.00 86.94 83 VAL A N 1
ATOM 619 C CA . VAL A 1 83 ? -11.917 -7.340 2.669 1.00 86.94 83 VAL A CA 1
ATOM 620 C C . VAL A 1 83 ? -10.576 -6.870 2.111 1.00 86.94 83 VAL A C 1
ATOM 622 O O . VAL A 1 83 ? -10.351 -6.992 0.909 1.00 86.94 83 VAL A O 1
ATOM 625 N N . LYS A 1 84 ? -9.668 -6.384 2.966 1.00 88.62 84 LYS A N 1
ATOM 626 C CA . LYS A 1 84 ? -8.320 -5.967 2.567 1.00 88.62 84 LYS A CA 1
ATOM 627 C C . LYS A 1 84 ? -7.572 -7.121 1.910 1.00 88.62 84 LYS A C 1
ATOM 629 O O . LYS A 1 84 ? -7.106 -6.973 0.789 1.00 88.62 84 LYS A O 1
ATOM 634 N N . LEU A 1 85 ? -7.497 -8.272 2.578 1.00 89.94 85 LEU A N 1
ATOM 635 C CA . LEU A 1 85 ? -6.771 -9.443 2.083 1.00 89.94 85 LEU A CA 1
ATOM 636 C C . LEU A 1 85 ? -7.368 -9.989 0.783 1.00 89.94 85 LEU A C 1
ATOM 638 O O . LEU A 1 85 ? -6.619 -10.265 -0.153 1.00 89.94 85 LEU A O 1
ATOM 642 N N . MET A 1 86 ? -8.698 -10.092 0.695 1.00 92.50 86 MET A N 1
ATOM 643 C CA . MET A 1 86 ? -9.369 -10.507 -0.541 1.00 92.50 86 MET A CA 1
ATOM 644 C C . MET A 1 86 ? -9.088 -9.534 -1.686 1.00 92.50 86 MET A C 1
ATOM 646 O O . MET A 1 86 ? -8.739 -9.969 -2.780 1.00 92.50 86 MET A O 1
ATOM 650 N N . LEU A 1 87 ? -9.193 -8.225 -1.443 1.00 90.69 87 LEU A N 1
ATOM 651 C CA . LEU A 1 87 ? -8.955 -7.221 -2.476 1.00 90.69 87 LEU A CA 1
ATOM 652 C C . LEU A 1 87 ? -7.489 -7.213 -2.924 1.00 90.69 87 LEU A C 1
ATOM 654 O O . LEU A 1 87 ? -7.230 -7.135 -4.120 1.00 90.69 87 LEU A O 1
ATOM 658 N N . THR A 1 88 ? -6.541 -7.360 -1.996 1.00 92.44 88 THR A N 1
ATOM 659 C CA . THR A 1 88 ? -5.116 -7.510 -2.317 1.00 92.44 88 THR A CA 1
ATOM 660 C C . THR A 1 88 ? -4.875 -8.728 -3.205 1.00 92.44 88 THR A C 1
ATOM 662 O O . THR A 1 88 ? -4.211 -8.608 -4.232 1.00 92.44 88 THR A O 1
ATOM 665 N N . ALA A 1 89 ? -5.429 -9.889 -2.841 1.00 91.88 89 ALA A N 1
ATOM 666 C CA . ALA A 1 89 ? -5.275 -11.113 -3.622 1.00 91.88 89 ALA A CA 1
ATOM 667 C C . ALA A 1 89 ? -5.843 -10.944 -5.037 1.00 91.88 89 ALA A C 1
ATOM 669 O O . ALA A 1 89 ? -5.151 -11.226 -6.010 1.00 91.88 89 ALA A O 1
ATOM 670 N N . VAL A 1 90 ? -7.058 -10.398 -5.155 1.00 94.25 90 VAL A N 1
ATOM 671 C CA . VAL A 1 90 ? -7.700 -10.135 -6.450 1.00 94.25 90 VAL A CA 1
ATOM 672 C C . VAL A 1 90 ? -6.877 -9.163 -7.293 1.00 94.25 90 VAL A C 1
ATOM 674 O O . VAL A 1 90 ? -6.640 -9.443 -8.463 1.00 94.25 90 VAL A O 1
ATOM 677 N N . LEU A 1 91 ? -6.403 -8.050 -6.725 1.00 92.62 91 LEU A N 1
ATOM 678 C CA . LEU A 1 91 ? -5.608 -7.063 -7.462 1.00 92.62 91 LEU A CA 1
ATOM 679 C C . LEU A 1 91 ? -4.283 -7.648 -7.954 1.00 92.62 91 LEU A C 1
ATOM 681 O O . LEU A 1 91 ? -3.936 -7.457 -9.115 1.00 92.62 91 LEU A O 1
ATOM 685 N N . ILE A 1 92 ? -3.564 -8.391 -7.109 1.00 92.12 92 ILE A N 1
ATOM 686 C CA . ILE A 1 92 ? -2.311 -9.046 -7.508 1.00 92.12 92 ILE A CA 1
ATOM 687 C C . ILE A 1 92 ? -2.572 -10.081 -8.606 1.00 92.12 92 ILE A C 1
ATOM 689 O O . ILE A 1 92 ? -1.862 -10.092 -9.610 1.00 92.12 92 ILE A O 1
ATOM 693 N N . SER A 1 93 ? -3.602 -10.919 -8.455 1.00 93.19 93 SER A N 1
ATOM 694 C CA . SER A 1 93 ? -3.982 -11.892 -9.482 1.00 93.19 93 SER A CA 1
ATOM 695 C C . SER A 1 93 ? -4.338 -11.211 -10.802 1.00 93.19 93 SER A C 1
ATOM 697 O O . SER A 1 93 ? -3.862 -11.642 -11.846 1.00 93.19 93 SER A O 1
ATOM 699 N N . LEU A 1 94 ? -5.120 -10.127 -10.767 1.00 93.38 94 LEU A N 1
ATOM 700 C CA . LEU A 1 94 ? -5.471 -9.353 -11.958 1.00 93.38 94 LEU A CA 1
ATOM 701 C C . LEU A 1 94 ? -4.243 -8.738 -12.624 1.00 93.38 94 LEU A C 1
ATOM 703 O O . LEU A 1 94 ? -4.152 -8.772 -13.845 1.00 93.38 94 LEU A O 1
ATOM 707 N N . LEU A 1 95 ? -3.284 -8.218 -11.855 1.00 93.31 95 LEU A N 1
ATOM 708 C CA . LEU A 1 95 ? -2.047 -7.695 -12.429 1.00 93.31 95 LEU A CA 1
ATOM 709 C C . LEU A 1 95 ? -1.266 -8.795 -13.157 1.00 93.31 95 LEU A C 1
ATOM 711 O O . LEU A 1 95 ? -0.851 -8.577 -14.288 1.00 93.31 95 LEU A O 1
ATOM 715 N N . PHE A 1 96 ? -1.135 -9.989 -12.576 1.00 91.38 96 PHE A N 1
ATOM 716 C CA . PHE A 1 96 ? -0.474 -11.110 -13.254 1.00 91.38 96 PHE A CA 1
ATOM 717 C C . PHE A 1 96 ? -1.245 -11.657 -14.462 1.00 91.38 96 PHE A C 1
ATOM 719 O O . PHE A 1 96 ? -0.631 -12.191 -15.377 1.00 91.38 96 PHE A O 1
ATOM 726 N N . LEU A 1 97 ? -2.575 -11.548 -14.470 1.00 93.31 97 LEU A N 1
ATOM 727 C CA . LEU A 1 97 ? -3.422 -12.006 -15.577 1.00 93.31 97 LEU A CA 1
ATOM 728 C C . LEU A 1 97 ? -3.468 -11.014 -16.746 1.00 93.31 97 LEU A C 1
ATOM 730 O O . LEU A 1 97 ? -3.600 -11.431 -17.892 1.00 93.31 97 LEU A O 1
ATOM 734 N N . LEU A 1 98 ? -3.429 -9.712 -16.455 1.00 92.25 98 LEU A N 1
ATOM 735 C CA . LEU A 1 98 ? -3.655 -8.649 -17.438 1.00 92.25 98 LEU A CA 1
ATOM 736 C C . LEU A 1 98 ? -2.364 -7.998 -17.943 1.00 92.25 98 LEU A C 1
ATOM 738 O O . LEU A 1 98 ? -2.422 -7.200 -18.877 1.00 92.25 98 LEU A O 1
ATOM 742 N N . THR A 1 99 ? -1.219 -8.276 -17.316 1.00 90.25 99 THR A N 1
ATOM 743 C CA . THR A 1 99 ? 0.053 -7.627 -17.650 1.00 90.25 99 THR A CA 1
ATOM 744 C C . THR A 1 99 ? 1.205 -8.623 -17.666 1.00 90.25 99 THR A C 1
ATOM 746 O O . THR A 1 99 ? 1.281 -9.502 -16.813 1.00 90.25 99 THR A O 1
ATOM 749 N N . ASP A 1 100 ? 2.167 -8.413 -18.565 1.00 89.50 100 ASP A N 1
ATOM 750 C CA . ASP A 1 100 ? 3.431 -9.167 -18.614 1.00 89.50 100 ASP A CA 1
ATOM 751 C C . ASP A 1 100 ? 4.491 -8.569 -17.670 1.00 89.50 100 ASP A C 1
ATOM 753 O O . ASP A 1 100 ? 5.685 -8.493 -17.974 1.00 89.50 100 ASP A O 1
ATOM 757 N N . PHE A 1 101 ? 4.053 -8.060 -16.517 1.00 90.44 101 PHE A N 1
ATOM 758 C CA . PHE A 1 101 ? 4.953 -7.451 -15.550 1.00 90.44 101 PHE A CA 1
ATOM 759 C C . PHE A 1 101 ? 5.898 -8.487 -14.953 1.00 90.44 101 PHE A C 1
ATOM 761 O O . PHE A 1 101 ? 5.497 -9.573 -14.541 1.00 90.44 101 PHE A O 1
ATOM 768 N N . ASN A 1 102 ? 7.174 -8.111 -14.840 1.00 90.00 102 ASN A N 1
ATOM 769 C CA . ASN A 1 102 ? 8.155 -8.944 -14.168 1.00 90.00 102 ASN A CA 1
ATOM 770 C C . ASN A 1 102 ? 7.731 -9.148 -12.695 1.00 90.00 102 ASN A C 1
ATOM 772 O O . ASN A 1 102 ? 7.647 -8.159 -11.949 1.00 90.00 102 ASN A O 1
ATOM 776 N N . PRO A 1 103 ? 7.512 -10.402 -12.249 1.00 90.38 103 PRO A N 1
ATOM 777 C CA . PRO A 1 103 ? 7.033 -10.686 -10.901 1.00 90.38 103 PRO A CA 1
ATOM 778 C C . PRO A 1 103 ? 7.934 -10.130 -9.800 1.00 90.38 103 PRO A C 1
ATOM 780 O O . PRO A 1 103 ? 7.425 -9.720 -8.761 1.00 90.38 103 PRO A O 1
ATOM 783 N N . LEU A 1 104 ? 9.252 -10.067 -10.022 1.00 91.81 104 LEU A N 1
ATOM 784 C CA . LEU A 1 104 ? 10.201 -9.545 -9.035 1.00 91.81 104 LEU A CA 1
ATOM 785 C C . LEU A 1 104 ? 9.950 -8.065 -8.739 1.00 91.81 104 LEU A C 1
ATOM 787 O O . LEU A 1 104 ? 9.912 -7.664 -7.578 1.00 91.81 104 LEU A O 1
ATOM 791 N N . TRP A 1 105 ? 9.749 -7.258 -9.781 1.00 91.94 105 TRP A N 1
ATOM 792 C CA . TRP A 1 105 ? 9.526 -5.819 -9.641 1.00 91.94 105 TRP A CA 1
ATOM 793 C C . TRP A 1 105 ? 8.131 -5.505 -9.100 1.00 91.94 105 TRP A C 1
ATOM 795 O O . TRP A 1 105 ? 7.968 -4.604 -8.282 1.00 91.94 105 TRP A O 1
ATOM 805 N N . LEU A 1 106 ? 7.126 -6.290 -9.490 1.00 93.06 106 LEU A N 1
ATOM 806 C CA . LEU A 1 106 ? 5.781 -6.156 -8.938 1.00 93.06 106 LEU A CA 1
ATOM 807 C C . LEU A 1 106 ? 5.752 -6.508 -7.448 1.00 93.06 106 LEU A C 1
ATOM 809 O O . LEU A 1 106 ? 5.269 -5.733 -6.620 1.00 93.06 106 LEU A O 1
ATOM 813 N N . MET A 1 107 ? 6.314 -7.660 -7.085 1.00 93.81 107 MET A N 1
ATOM 814 C CA . MET A 1 107 ? 6.348 -8.111 -5.698 1.00 93.81 107 MET A CA 1
ATOM 815 C C . MET A 1 107 ? 7.208 -7.205 -4.818 1.00 93.81 107 MET A C 1
ATOM 817 O O . MET A 1 107 ? 6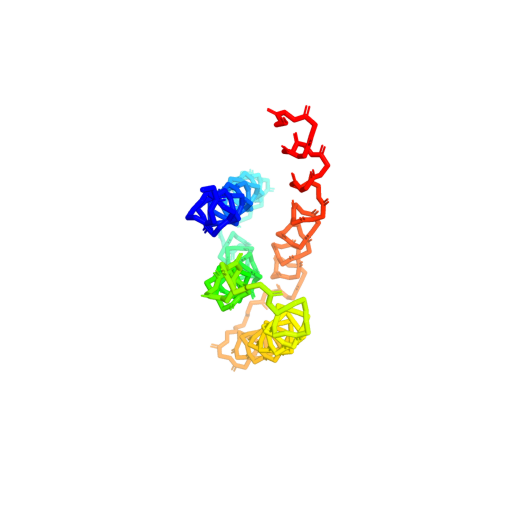.864 -7.024 -3.654 1.00 93.81 107 MET A O 1
ATOM 821 N N . SER A 1 108 ? 8.276 -6.587 -5.333 1.00 92.50 108 SER A N 1
ATOM 822 C CA . SER A 1 108 ? 9.070 -5.648 -4.535 1.00 92.50 108 SER A CA 1
ATOM 823 C C . SER A 1 108 ? 8.245 -4.424 -4.130 1.00 92.50 108 SER A C 1
ATOM 825 O O . SER A 1 108 ? 8.148 -4.130 -2.938 1.00 92.50 108 SER A O 1
ATOM 827 N N . GLY A 1 109 ? 7.553 -3.777 -5.073 1.00 92.19 109 GLY A N 1
ATOM 828 C CA . GLY A 1 109 ? 6.651 -2.661 -4.773 1.00 92.19 109 GLY A CA 1
ATOM 829 C C . GLY A 1 109 ? 5.586 -3.026 -3.737 1.00 92.19 109 GLY A C 1
ATOM 830 O O . GLY A 1 109 ? 5.364 -2.284 -2.777 1.00 92.19 109 GLY A O 1
ATOM 831 N N . PHE A 1 110 ? 4.995 -4.215 -3.881 1.00 93.81 110 PHE A N 1
ATOM 832 C CA . PHE A 1 110 ? 4.029 -4.755 -2.927 1.00 93.81 110 PHE A CA 1
ATOM 833 C C . PHE A 1 110 ? 4.633 -4.970 -1.529 1.00 93.81 110 PHE A C 1
ATOM 835 O O . PHE A 1 110 ? 4.097 -4.472 -0.540 1.00 93.81 110 PHE A O 1
ATOM 842 N N . VAL A 1 111 ? 5.768 -5.666 -1.428 1.00 93.50 111 VAL A N 1
ATOM 843 C CA . VAL A 1 111 ? 6.418 -5.994 -0.150 1.00 93.50 111 VAL A CA 1
ATOM 844 C C . VAL A 1 111 ? 6.851 -4.732 0.592 1.00 93.50 111 VAL A C 1
ATOM 846 O O . VAL A 1 111 ? 6.596 -4.619 1.789 1.00 93.50 111 VAL A O 1
ATOM 849 N N . PHE A 1 112 ? 7.441 -3.749 -0.091 1.00 92.25 112 PHE A N 1
ATOM 850 C CA . PHE A 1 112 ? 7.831 -2.484 0.540 1.00 92.25 112 PHE A CA 1
ATOM 851 C C . PHE A 1 112 ? 6.617 -1.670 1.019 1.00 92.25 112 PHE A C 1
ATOM 853 O O . PHE A 1 112 ? 6.642 -1.092 2.113 1.00 92.25 112 PHE A O 1
ATOM 860 N N . ALA A 1 113 ? 5.520 -1.667 0.256 1.00 91.62 113 ALA A N 1
ATOM 861 C CA . ALA A 1 113 ? 4.264 -1.057 0.686 1.00 91.62 113 ALA A CA 1
ATOM 862 C C . ALA A 1 113 ? 3.661 -1.773 1.908 1.00 91.62 113 ALA A C 1
ATOM 864 O O . ALA A 1 113 ? 3.175 -1.121 2.835 1.00 91.62 113 ALA A O 1
ATOM 865 N N . VAL A 1 114 ? 3.739 -3.106 1.962 1.00 90.19 114 VAL A N 1
ATOM 866 C CA . VAL A 1 114 ? 3.315 -3.873 3.138 1.00 90.19 114 VAL A CA 1
ATOM 867 C C . VAL A 1 114 ? 4.212 -3.546 4.326 1.00 90.19 114 VAL A C 1
ATOM 869 O O . VAL A 1 114 ? 3.689 -3.116 5.341 1.00 90.19 114 VAL A O 1
ATOM 872 N N . ILE A 1 115 ? 5.539 -3.654 4.222 1.00 90.50 115 ILE A N 1
ATOM 873 C CA . ILE A 1 115 ? 6.475 -3.386 5.333 1.00 90.50 115 ILE A CA 1
ATOM 874 C C . ILE A 1 115 ? 6.271 -1.982 5.912 1.00 90.50 115 ILE A C 1
ATOM 876 O O . ILE A 1 115 ? 6.198 -1.817 7.130 1.00 90.50 115 ILE A O 1
ATOM 880 N N . SER A 1 116 ? 6.109 -0.971 5.058 1.00 86.44 116 SER A N 1
ATOM 881 C CA . SER A 1 116 ? 5.860 0.402 5.511 1.00 86.44 116 SER A CA 1
ATOM 882 C C . SER A 1 116 ? 4.551 0.550 6.300 1.00 86.44 116 SER A C 1
ATOM 884 O O . SER A 1 116 ? 4.487 1.380 7.209 1.00 86.44 116 SER A O 1
ATOM 886 N N . GLN A 1 117 ? 3.551 -0.306 6.055 1.00 84.88 117 GLN A N 1
ATOM 887 C CA . GLN A 1 117 ? 2.346 -0.395 6.886 1.00 84.88 117 GLN A CA 1
ATOM 888 C C . GLN A 1 117 ? 2.655 -0.796 8.328 1.00 84.88 117 GLN A C 1
ATOM 890 O O . GLN A 1 117 ? 2.025 -0.274 9.240 1.00 84.88 117 GLN A O 1
ATOM 895 N N . TRP A 1 118 ? 3.591 -1.723 8.547 1.00 82.19 118 TRP A N 1
ATOM 896 C CA . TRP A 1 118 ? 3.949 -2.203 9.888 1.00 82.19 118 TRP A CA 1
ATOM 897 C C . TRP A 1 118 ? 4.781 -1.174 10.655 1.00 82.19 118 TRP A C 1
ATOM 899 O O . TRP A 1 118 ? 4.667 -1.057 11.873 1.00 82.19 118 TRP A O 1
ATOM 909 N N . VAL A 1 119 ? 5.587 -0.392 9.935 1.00 81.75 119 VAL A N 1
ATOM 910 C CA . VAL A 1 119 ? 6.438 0.656 10.513 1.00 81.75 119 VAL A CA 1
ATOM 911 C C . VAL A 1 119 ? 5.624 1.899 10.897 1.00 81.75 119 VAL A C 1
ATOM 913 O O . VAL A 1 119 ? 5.914 2.535 11.911 1.00 81.75 119 VAL A O 1
ATOM 916 N N . ALA A 1 120 ? 4.577 2.235 10.138 1.00 79.06 120 ALA A N 1
ATOM 917 C CA . ALA A 1 120 ? 3.765 3.430 10.373 1.00 79.06 120 ALA A CA 1
ATOM 918 C C . ALA A 1 120 ? 3.168 3.519 11.801 1.00 79.06 120 ALA A C 1
ATOM 920 O O . ALA A 1 120 ? 3.341 4.562 12.435 1.00 79.06 120 ALA A O 1
ATOM 921 N N . PRO A 1 121 ? 2.543 2.471 12.377 1.00 73.31 121 PRO A N 1
ATOM 922 C CA . PRO A 1 121 ? 2.097 2.481 13.767 1.00 73.31 121 PRO A CA 1
ATOM 923 C C . PRO A 1 121 ? 3.224 2.770 14.757 1.00 73.31 121 PRO A C 1
ATOM 925 O O . PRO A 1 121 ? 3.025 3.561 15.667 1.00 73.31 121 PRO A O 1
ATOM 928 N N . ILE A 1 122 ? 4.414 2.194 14.570 1.00 76.31 122 ILE A N 1
ATOM 929 C CA . ILE A 1 122 ? 5.552 2.381 15.486 1.00 76.31 122 ILE A CA 1
ATOM 930 C C . ILE A 1 122 ? 6.020 3.843 15.477 1.00 76.31 122 ILE A C 1
ATOM 932 O O . ILE A 1 122 ? 6.321 4.411 16.527 1.00 76.31 122 ILE A O 1
ATOM 936 N N . LEU A 1 123 ? 6.044 4.469 14.299 1.00 70.50 123 LEU A N 1
ATOM 937 C CA . LEU A 1 123 ? 6.443 5.868 14.145 1.00 70.50 123 LEU A CA 1
ATOM 938 C C . LEU A 1 123 ? 5.374 6.847 14.649 1.00 70.50 123 LEU A C 1
ATOM 940 O O . LEU A 1 123 ? 5.715 7.860 15.257 1.00 70.50 123 LEU A O 1
ATOM 944 N N . PHE A 1 124 ? 4.090 6.560 14.413 1.00 70.19 124 PHE A N 1
ATOM 945 C CA . PHE A 1 124 ? 3.003 7.500 14.699 1.00 70.19 124 PHE A CA 1
ATOM 946 C C . PHE A 1 124 ? 2.337 7.307 16.069 1.00 70.19 124 PHE A C 1
ATOM 948 O O . PHE A 1 124 ? 1.835 8.288 16.608 1.00 70.19 124 PHE A O 1
ATOM 955 N N . LEU A 1 125 ? 2.366 6.110 16.672 1.00 64.31 125 LEU A N 1
ATOM 956 C CA . LEU A 1 125 ? 1.857 5.884 18.038 1.00 64.31 125 LEU A CA 1
ATOM 957 C C . LEU A 1 125 ? 2.749 6.515 19.111 1.00 64.31 125 LEU A C 1
ATOM 959 O O . LEU A 1 125 ? 2.280 6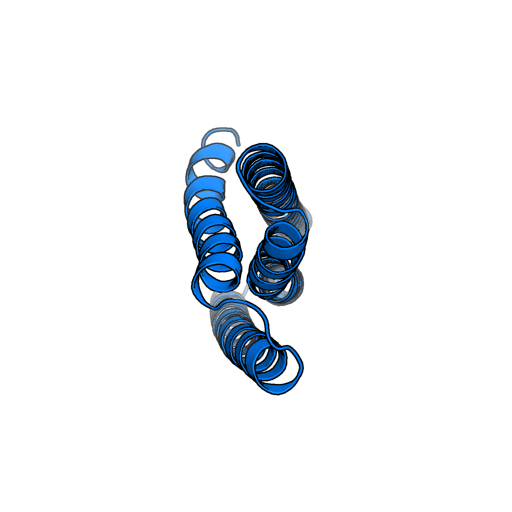.773 20.210 1.00 64.31 125 LEU A O 1
ATOM 963 N N . LYS A 1 126 ? 4.024 6.787 18.806 1.00 50.28 126 LYS A N 1
ATOM 964 C CA . LYS A 1 126 ? 4.951 7.444 19.740 1.00 50.28 126 LYS A CA 1
ATOM 965 C C . LYS A 1 126 ? 4.775 8.972 19.791 1.00 50.28 126 LYS A C 1
ATOM 967 O O . LYS A 1 126 ? 5.357 9.613 20.659 1.00 50.28 126 LYS A O 1
ATOM 972 N N . SER A 1 127 ? 4.016 9.569 18.863 1.00 46.81 127 SER A N 1
ATOM 973 C CA . SER A 1 127 ? 3.874 11.031 18.737 1.00 46.81 127 SER A CA 1
ATOM 974 C C . SER A 1 127 ? 2.509 11.586 19.179 1.00 46.81 127 SER A C 1
ATOM 976 O O . SER A 1 127 ? 2.240 12.763 18.934 1.00 46.81 127 SER A O 1
ATOM 978 N N . THR A 1 128 ? 1.636 10.759 19.756 1.00 44.84 128 THR A N 1
ATOM 979 C CA . THR A 1 128 ? 0.318 11.137 20.307 1.00 44.84 128 THR A CA 1
ATOM 980 C C . THR A 1 128 ? 0.218 10.687 21.744 1.00 44.84 128 THR A C 1
ATOM 982 O O . THR A 1 128 ? -0.284 11.485 22.559 1.00 44.84 128 THR A O 1
#